Protein AF-A0A7C4I745-F1 (afdb_monomer_lite)

InterPro domains:
  IPR003847 Putative antitoxin [PF02697] (2-37)

pLDDT: mean 85.03, std 13.86, range [48.75, 97.19]

Secondary structure (DSSP, 8-state):
-------HHHHHHHHHHPPTT--HHHHHHHHHHHTTS---

Foldseek 3Di:
DDDDDDDPVVVVVLVVQDDPPDDSVRSVVVVVVVVPPDPD

Organism: Caldiarchaeum subterraneum (NCBI:txid311458)

Sequence (40 aa):
MKTITIRDDVYVALVKRKRDGESFSDVIERLLKRSRVDIG

Radius of gyration: 11.75 Å; chains: 1; bounding box: 34×23×22 Å

Structure (mmCIF, N/CA/C/O backbone):
data_AF-A0A7C4I745-F1
#
_entry.id   AF-A0A7C4I745-F1
#
loop_
_atom_site.group_PDB
_atom_site.id
_atom_site.type_symbol
_atom_site.label_atom_id
_atom_site.label_alt_id
_atom_site.label_comp_id
_atom_site.label_asym_id
_atom_site.label_entity_id
_atom_site.label_seq_id
_atom_site.pdbx_PDB_ins_code
_atom_site.Cartn_x
_atom_site.Cartn_y
_atom_site.Cartn_z
_atom_site.occupancy
_atom_site.B_iso_or_equiv
_atom_site.auth_seq_id
_atom_site.auth_comp_id
_atom_site.auth_asym_id
_atom_site.auth_atom_id
_atom_site.pdbx_PDB_model_num
ATOM 1 N N . MET A 1 1 ? -0.116 15.614 3.405 1.00 71.50 1 MET A N 1
ATOM 2 C CA . MET A 1 1 ? -0.879 14.440 2.932 1.00 71.50 1 MET A CA 1
ATOM 3 C C . MET A 1 1 ? -1.305 14.692 1.492 1.00 71.50 1 MET A C 1
ATOM 5 O O . MET A 1 1 ? -1.782 15.782 1.194 1.00 71.50 1 MET A O 1
ATOM 9 N N . LYS A 1 2 ? -1.044 13.747 0.592 1.00 89.81 2 LYS A N 1
ATOM 10 C CA . LYS A 1 2 ? -1.467 13.779 -0.814 1.00 89.81 2 LYS A CA 1
ATOM 11 C C . LYS A 1 2 ? -2.071 12.413 -1.125 1.00 89.81 2 LYS A C 1
ATOM 13 O O . LYS A 1 2 ? -1.622 11.423 -0.551 1.00 89.81 2 LYS A O 1
ATOM 18 N N . THR A 1 3 ? -3.068 12.369 -1.998 1.00 92.44 3 THR A N 1
ATOM 19 C CA . THR A 1 3 ? -3.696 11.116 -2.426 1.00 92.44 3 THR A CA 1
ATOM 20 C C . THR A 1 3 ? -3.123 10.725 -3.776 1.00 92.44 3 THR A C 1
ATOM 22 O O . THR A 1 3 ? -3.047 11.561 -4.675 1.00 92.44 3 THR A O 1
ATOM 25 N N . ILE A 1 4 ? -2.714 9.467 -3.906 1.00 89.50 4 ILE A N 1
ATOM 26 C CA . ILE A 1 4 ? -2.307 8.876 -5.179 1.00 89.50 4 ILE A CA 1
ATOM 27 C C . ILE A 1 4 ? -3.183 7.661 -5.448 1.00 89.50 4 ILE A C 1
ATOM 29 O O . ILE A 1 4 ? -3.537 6.930 -4.523 1.00 89.50 4 ILE A O 1
ATOM 33 N N . THR A 1 5 ? -3.512 7.444 -6.714 1.00 93.50 5 THR A N 1
ATOM 34 C CA . THR A 1 5 ? -4.189 6.226 -7.154 1.00 93.50 5 THR A CA 1
ATOM 35 C C . THR A 1 5 ? -3.138 5.262 -7.680 1.00 93.50 5 THR A C 1
ATOM 37 O O . THR A 1 5 ? -2.263 5.650 -8.453 1.00 93.50 5 THR A O 1
ATOM 40 N N . ILE A 1 6 ? -3.221 4.006 -7.261 1.00 93.69 6 ILE A N 1
ATOM 41 C CA . ILE A 1 6 ? -2.359 2.924 -7.734 1.00 93.69 6 ILE A CA 1
ATOM 42 C C . ILE A 1 6 ? -3.231 1.779 -8.231 1.00 93.69 6 ILE A C 1
ATOM 44 O O . ILE A 1 6 ? -4.402 1.685 -7.874 1.00 93.69 6 ILE A O 1
ATOM 48 N N . ARG A 1 7 ? -2.654 0.911 -9.058 1.00 97.19 7 ARG A N 1
ATOM 49 C CA . ARG A 1 7 ? -3.336 -0.303 -9.500 1.00 97.19 7 ARG A CA 1
ATOM 50 C C . ARG A 1 7 ? -3.511 -1.288 -8.337 1.00 97.19 7 ARG A C 1
ATOM 52 O O . ARG A 1 7 ? -2.674 -1.338 -7.430 1.00 97.19 7 ARG A O 1
ATOM 59 N N . ASP A 1 8 ? -4.557 -2.104 -8.410 1.00 96.38 8 ASP A N 1
ATOM 60 C CA . ASP A 1 8 ? -4.900 -3.078 -7.367 1.00 96.38 8 ASP A CA 1
ATOM 61 C C . ASP A 1 8 ? -3.787 -4.107 -7.129 1.00 96.38 8 ASP A C 1
ATOM 63 O O . ASP A 1 8 ? -3.484 -4.446 -5.985 1.00 96.38 8 ASP A O 1
ATOM 67 N N . ASP A 1 9 ? -3.109 -4.556 -8.189 1.00 96.50 9 ASP A N 1
ATOM 68 C CA . ASP A 1 9 ? -1.980 -5.490 -8.0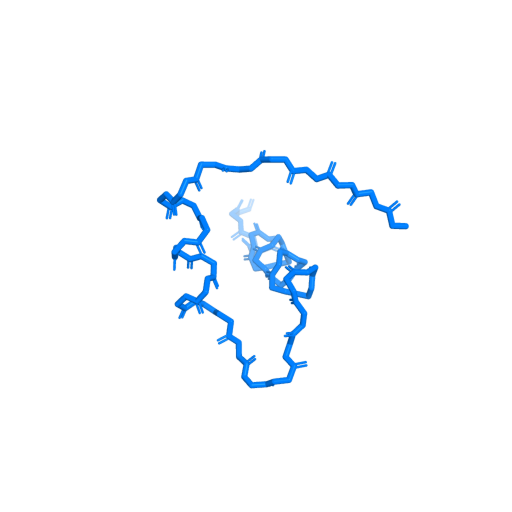97 1.00 96.50 9 ASP A CA 1
ATOM 69 C C . ASP A 1 9 ? -0.842 -4.919 -7.235 1.00 96.50 9 ASP A C 1
ATOM 71 O O . ASP A 1 9 ? -0.288 -5.608 -6.369 1.00 96.50 9 ASP A O 1
ATOM 75 N N . VAL A 1 10 ? -0.543 -3.630 -7.414 1.00 94.44 10 VAL A N 1
ATOM 76 C CA . VAL A 1 10 ? 0.461 -2.904 -6.630 1.00 94.44 10 VAL A CA 1
ATOM 77 C C . VAL A 1 10 ? 0.006 -2.747 -5.182 1.00 94.44 10 VAL A C 1
ATOM 79 O O . VAL A 1 10 ? 0.803 -2.973 -4.268 1.00 94.44 10 VAL A O 1
ATOM 82 N N . TYR A 1 11 ? -1.266 -2.415 -4.948 1.00 94.19 11 TYR A N 1
ATOM 83 C CA . TYR A 1 11 ? -1.816 -2.313 -3.595 1.00 94.19 11 TYR A CA 1
ATOM 84 C C . TYR A 1 11 ? -1.670 -3.635 -2.827 1.00 94.19 11 TYR A C 1
ATOM 86 O O . TYR A 1 11 ? -1.108 -3.653 -1.729 1.00 94.19 11 TYR A O 1
ATOM 94 N N . VAL A 1 12 ? -2.076 -4.759 -3.428 1.00 95.25 12 VAL A N 1
ATOM 95 C CA . VAL A 1 12 ? -1.950 -6.093 -2.814 1.00 95.25 12 VAL A CA 1
ATOM 96 C C . VAL A 1 12 ? -0.486 -6.435 -2.522 1.00 95.25 12 VAL A C 1
ATOM 98 O O . VAL A 1 12 ? -0.172 -6.983 -1.461 1.00 95.25 12 VAL A O 1
ATOM 101 N N . ALA A 1 13 ? 0.434 -6.089 -3.426 1.00 93.62 13 ALA A N 1
ATOM 102 C CA . ALA A 1 13 ? 1.863 -6.304 -3.220 1.00 93.62 13 ALA A CA 1
ATOM 103 C C . ALA A 1 13 ? 2.438 -5.479 -2.053 1.00 93.62 13 ALA A C 1
ATOM 105 O O . ALA A 1 13 ? 3.332 -5.967 -1.350 1.00 93.62 13 ALA A O 1
ATOM 106 N N . LEU A 1 14 ? 1.937 -4.257 -1.838 1.00 92.38 14 LEU A N 1
ATOM 107 C CA . LEU A 1 14 ? 2.318 -3.403 -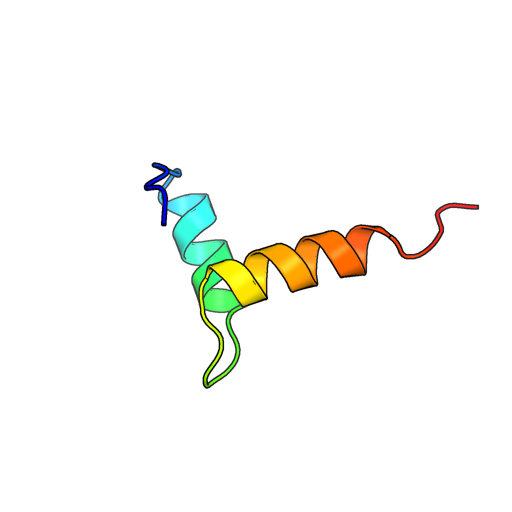0.712 1.00 92.38 14 LEU A CA 1
ATOM 108 C C . LEU A 1 14 ? 1.741 -3.919 0.608 1.00 92.38 14 LEU A C 1
ATOM 110 O O . LEU A 1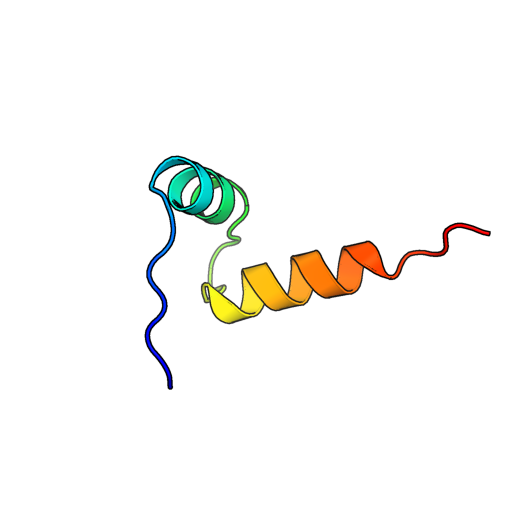 14 ? 2.479 -3.994 1.587 1.00 92.38 14 LEU A O 1
ATOM 114 N N . VAL A 1 15 ? 0.474 -4.348 0.628 1.00 92.69 15 VAL A N 1
ATOM 115 C CA . VAL A 1 15 ? -0.165 -4.945 1.816 1.00 92.69 15 VAL A CA 1
ATOM 116 C C . VAL A 1 15 ? 0.602 -6.179 2.286 1.00 92.69 15 VAL A C 1
ATOM 118 O O . VAL A 1 15 ? 0.933 -6.275 3.462 1.00 92.69 15 VAL A O 1
ATOM 121 N N . LYS A 1 16 ? 0.984 -7.077 1.370 1.00 92.62 16 LYS A N 1
ATOM 122 C CA . LYS A 1 16 ? 1.792 -8.268 1.700 1.00 92.62 16 LYS A CA 1
ATOM 123 C C . LYS A 1 16 ? 3.176 -7.939 2.268 1.00 92.62 16 LYS A C 1
ATOM 125 O O . LYS A 1 16 ? 3.783 -8.774 2.927 1.00 92.62 16 LYS A O 1
ATOM 130 N N . ARG A 1 17 ? 3.711 -6.753 1.964 1.00 89.44 17 ARG A N 1
ATOM 131 C CA . ARG A 1 17 ? 5.030 -6.292 2.426 1.00 89.44 17 ARG A CA 1
ATOM 132 C C . ARG A 1 17 ? 4.970 -5.425 3.679 1.00 89.44 17 ARG A C 1
ATOM 134 O O . ARG A 1 17 ? 6.035 -5.096 4.211 1.00 89.44 17 ARG A O 1
ATOM 141 N N . LYS A 1 18 ? 3.775 -5.020 4.102 1.00 92.19 18 LYS A N 1
ATOM 142 C CA . LYS A 1 18 ? 3.538 -4.167 5.261 1.00 92.19 18 LYS A CA 1
ATOM 143 C C . LYS A 1 18 ? 3.815 -4.949 6.544 1.00 92.19 18 LYS A C 1
ATOM 145 O O . LYS A 1 18 ? 3.367 -6.084 6.674 1.00 92.19 18 LYS A O 1
ATOM 150 N N . ARG A 1 19 ? 4.568 -4.356 7.470 1.00 91.44 19 ARG A N 1
ATOM 151 C CA . ARG A 1 19 ? 4.790 -4.910 8.814 1.00 91.44 19 ARG A CA 1
ATOM 152 C C . ARG A 1 19 ? 3.765 -4.336 9.792 1.00 91.44 19 ARG A C 1
ATOM 154 O O . ARG A 1 19 ? 3.185 -3.279 9.532 1.00 91.44 19 ARG A O 1
ATOM 161 N N . ASP A 1 20 ? 3.552 -5.027 10.907 1.00 87.12 20 ASP A N 1
ATOM 162 C CA . ASP A 1 20 ? 2.670 -4.548 11.972 1.00 87.12 20 ASP A CA 1
ATOM 163 C C . ASP A 1 20 ? 3.078 -3.150 12.447 1.00 87.12 20 ASP A C 1
ATOM 165 O O . ASP A 1 20 ? 4.248 -2.879 12.715 1.00 87.12 20 ASP A O 1
ATOM 169 N N . GLY A 1 21 ? 2.097 -2.248 12.498 1.00 88.69 21 GLY A N 1
ATOM 170 C CA . GLY A 1 21 ? 2.289 -0.850 12.890 1.00 88.69 21 GLY A CA 1
ATOM 171 C C . GLY A 1 21 ? 2.851 0.093 11.813 1.00 88.69 21 GLY A C 1
ATOM 172 O O . GLY A 1 21 ? 2.854 1.297 12.049 1.00 88.69 21 GLY A O 1
ATOM 173 N N . GLU A 1 22 ? 3.277 -0.384 10.634 1.00 90.75 22 GLU A N 1
ATOM 174 C CA . GLU A 1 22 ? 3.753 0.506 9.554 1.00 90.75 22 GLU A CA 1
ATOM 175 C C . GLU A 1 22 ? 2.585 1.222 8.845 1.00 90.75 22 GLU A C 1
ATOM 177 O O . GLU A 1 22 ? 1.505 0.657 8.655 1.00 90.75 22 GLU A O 1
ATOM 182 N N . SER A 1 23 ? 2.794 2.453 8.373 1.00 92.62 23 SER A N 1
ATOM 183 C CA . SER A 1 23 ? 1.91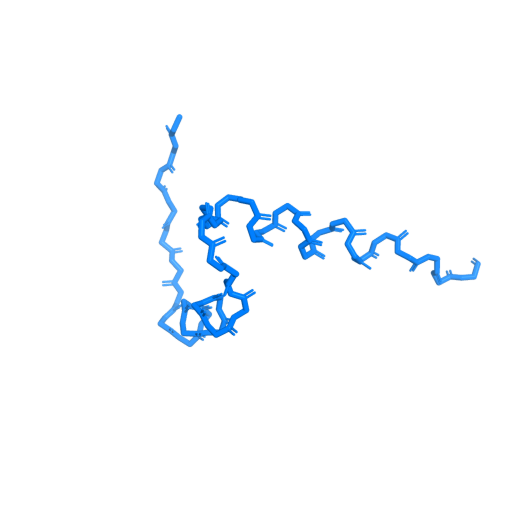8 3.096 7.383 1.00 92.62 23 SER A CA 1
ATOM 184 C C . SER A 1 23 ? 2.337 2.728 5.952 1.00 92.62 23 SER A C 1
ATOM 186 O O . SER A 1 23 ? 3.441 2.241 5.711 1.00 92.62 23 SER A O 1
ATOM 188 N N . PHE A 1 24 ? 1.477 2.975 4.956 1.00 91.19 24 PHE A N 1
ATOM 189 C CA . PHE A 1 24 ? 1.862 2.760 3.551 1.00 91.19 24 PHE A CA 1
ATOM 190 C C . PHE A 1 24 ? 3.038 3.647 3.119 1.00 91.19 24 PHE A C 1
ATOM 192 O O . PHE A 1 24 ? 3.864 3.203 2.324 1.00 91.19 24 PHE A O 1
ATOM 199 N N . SER A 1 25 ? 3.147 4.858 3.670 1.00 90.38 25 SER A N 1
ATOM 200 C CA . SER A 1 25 ? 4.295 5.737 3.438 1.00 90.38 25 SER A CA 1
ATOM 201 C C . SER A 1 25 ? 5.589 5.102 3.953 1.00 90.38 25 SER A C 1
ATOM 203 O O . SER A 1 25 ? 6.570 5.064 3.214 1.00 90.38 25 SER A O 1
ATOM 205 N N . ASP A 1 26 ? 5.568 4.506 5.150 1.00 92.19 26 ASP A N 1
ATOM 206 C CA . ASP A 1 26 ? 6.740 3.835 5.734 1.00 92.19 26 ASP A CA 1
ATOM 207 C C . ASP A 1 26 ? 7.179 2.631 4.894 1.00 92.19 26 ASP A C 1
ATOM 209 O O . ASP A 1 26 ? 8.370 2.428 4.645 1.00 92.19 26 ASP A O 1
ATOM 213 N N . VAL A 1 27 ? 6.212 1.853 4.388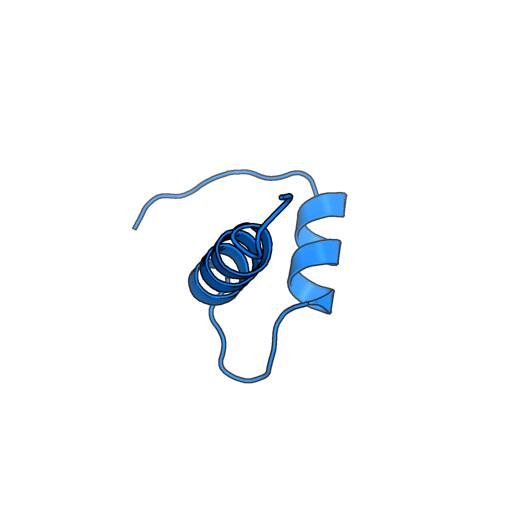 1.00 92.06 27 VAL A N 1
ATOM 214 C CA . VAL A 1 27 ? 6.487 0.727 3.485 1.00 92.06 27 VAL A CA 1
ATOM 215 C C . VAL A 1 27 ? 7.174 1.214 2.210 1.00 92.06 27 VAL A C 1
ATOM 217 O O . VAL A 1 27 ? 8.185 0.635 1.808 1.00 92.06 27 VAL A O 1
ATOM 220 N N . ILE A 1 28 ? 6.656 2.273 1.578 1.00 90.50 28 ILE A N 1
ATOM 221 C CA . ILE A 1 28 ? 7.238 2.842 0.354 1.00 90.50 28 ILE A CA 1
ATOM 222 C C . ILE A 1 28 ? 8.650 3.364 0.635 1.00 90.50 28 ILE A C 1
ATOM 224 O O . ILE A 1 28 ? 9.583 2.999 -0.081 1.00 90.50 28 ILE A O 1
ATOM 228 N N . GLU A 1 29 ? 8.842 4.139 1.703 1.00 91.00 29 GLU A N 1
ATOM 229 C CA . GLU A 1 29 ? 10.160 4.645 2.093 1.00 91.00 29 GLU A CA 1
ATOM 230 C C . GLU A 1 29 ? 11.169 3.524 2.337 1.00 91.00 29 GLU A C 1
ATOM 232 O O . GLU A 1 29 ? 12.311 3.604 1.885 1.00 91.00 29 GLU A O 1
ATOM 237 N N . ARG A 1 30 ? 10.763 2.457 3.029 1.00 90.00 30 ARG A N 1
ATOM 238 C CA . ARG A 1 30 ? 11.622 1.301 3.296 1.00 90.00 30 ARG A CA 1
ATOM 239 C C . ARG A 1 30 ? 12.004 0.569 2.014 1.00 90.00 30 ARG A C 1
ATOM 241 O O . ARG A 1 30 ? 13.151 0.144 1.876 1.00 90.00 30 ARG A O 1
ATOM 248 N N . LEU A 1 31 ? 11.067 0.405 1.081 1.00 87.62 31 LEU A N 1
ATOM 249 C CA . LEU A 1 31 ? 11.347 -0.221 -0.213 1.00 87.62 31 LEU A CA 1
ATOM 250 C C . LEU A 1 31 ? 12.300 0.635 -1.056 1.00 87.62 31 LEU A C 1
ATOM 252 O O . LEU A 1 31 ? 13.243 0.091 -1.629 1.00 87.62 31 LEU A O 1
ATOM 256 N N . LEU A 1 32 ? 12.123 1.959 -1.053 1.00 86.81 32 LEU A N 1
ATOM 257 C CA . LEU A 1 32 ? 13.030 2.899 -1.718 1.00 86.81 32 LEU A CA 1
ATOM 258 C C . LEU A 1 32 ? 14.428 2.906 -1.080 1.00 86.81 32 LEU A C 1
ATOM 260 O O . LEU A 1 32 ? 15.428 2.896 -1.793 1.00 86.81 32 LEU A O 1
ATOM 264 N N . LYS A 1 33 ? 14.522 2.855 0.256 1.00 84.38 33 LYS A N 1
ATOM 265 C CA . LYS A 1 33 ? 15.801 2.761 0.988 1.00 84.38 33 LYS A CA 1
ATOM 266 C C . LYS A 1 33 ? 16.527 1.444 0.698 1.00 84.38 33 LYS A C 1
ATOM 268 O O . LYS A 1 33 ? 17.739 1.453 0.518 1.00 84.38 33 LYS A O 1
ATOM 273 N N . ARG A 1 34 ? 15.802 0.324 0.578 1.00 68.25 34 ARG A N 1
ATOM 274 C CA . ARG A 1 34 ? 16.390 -0.981 0.218 1.00 68.25 34 ARG A CA 1
ATOM 275 C C . ARG A 1 34 ? 16.909 -1.026 -1.222 1.00 68.25 34 ARG A C 1
ATOM 277 O O . ARG A 1 34 ? 17.833 -1.777 -1.500 1.00 68.25 34 ARG A O 1
ATOM 284 N N . SER A 1 35 ? 16.353 -0.209 -2.115 1.00 59.28 35 SER A N 1
ATOM 285 C CA . SER A 1 35 ? 16.863 -0.045 -3.481 1.00 59.28 35 SER A CA 1
ATOM 286 C C . SER A 1 35 ? 18.190 0.726 -3.553 1.00 59.28 35 SER A C 1
ATOM 288 O O . SER A 1 35 ? 18.808 0.719 -4.611 1.00 59.28 35 SER A O 1
ATOM 290 N N . ARG A 1 36 ? 18.629 1.392 -2.472 1.00 58.12 36 ARG A N 1
ATOM 291 C CA . ARG A 1 36 ? 19.944 2.060 -2.383 1.00 58.12 36 ARG A CA 1
ATOM 292 C C . ARG A 1 36 ? 21.032 1.159 -1.785 1.00 58.12 36 ARG A C 1
ATOM 294 O O . ARG A 1 36 ? 22.019 1.675 -1.280 1.00 58.12 36 ARG A O 1
ATOM 301 N N . VAL A 1 37 ? 20.853 -0.163 -1.802 1.00 54.53 37 VAL A N 1
ATOM 302 C CA . VAL A 1 37 ? 21.975 -1.087 -1.586 1.00 54.53 37 VAL A CA 1
ATOM 303 C C . VAL A 1 37 ? 22.736 -1.165 -2.906 1.00 54.53 37 VAL A C 1
ATOM 305 O O . VAL A 1 37 ? 22.160 -1.587 -3.908 1.00 54.53 37 VAL A O 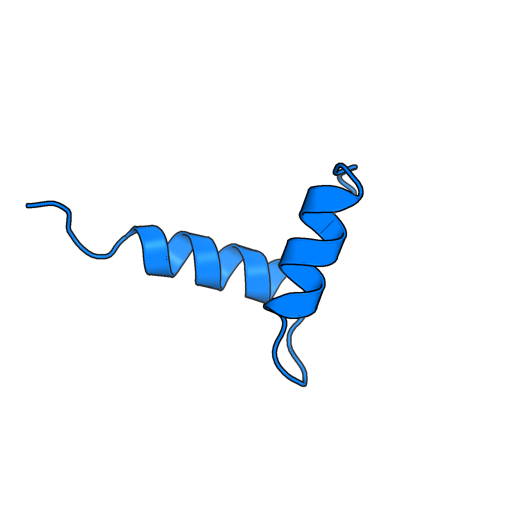1
ATOM 308 N N . ASP A 1 38 ? 23.975 -0.674 -2.879 1.00 56.03 38 ASP A N 1
ATOM 309 C CA . ASP A 1 38 ? 24.941 -0.576 -3.972 1.00 56.03 38 ASP A CA 1
ATOM 310 C C . ASP A 1 38 ? 24.801 -1.657 -5.051 1.00 56.03 38 ASP A C 1
ATOM 312 O O . ASP A 1 38 ? 24.985 -2.852 -4.806 1.00 56.03 38 ASP A O 1
ATOM 316 N N . ILE A 1 39 ? 24.547 -1.205 -6.280 1.00 52.19 39 ILE A N 1
ATOM 317 C CA . ILE A 1 39 ? 25.014 -1.902 -7.474 1.00 52.19 39 ILE A CA 1
ATOM 318 C C . ILE A 1 39 ? 26.339 -1.229 -7.839 1.00 52.19 39 ILE A C 1
ATOM 320 O O . ILE A 1 39 ? 26.314 -0.286 -8.619 1.00 52.19 39 ILE A O 1
ATOM 324 N N . GLY A 1 40 ? 27.438 -1.721 -7.255 1.00 48.75 40 GLY A N 1
ATOM 325 C CA . GLY A 1 40 ? 28.811 -1.569 -7.769 1.00 48.75 40 GLY A CA 1
ATOM 326 C C . GLY A 1 40 ? 29.421 -0.176 -7.746 1.00 48.75 40 GLY A C 1
ATOM 327 O O . GLY A 1 40 ? 29.040 0.653 -8.598 1.00 48.75 40 GLY A O 1
#